Protein AF-A0A3P3W809-F1 (afdb_monomer_lite)

Organism: NCBI:txid2488993

Sequence (109 aa):
MKKTNLGGMPPPSTRIEFEHNIFLSIEEVRYKIENEIRDPGLFHSIVPSLKKVKALPNNRIDLSTIDERIRLHSNMQNWMEMDFFKEAREKALKKSNENIDSDAGTSNK

pLDDT: mean 80.98, std 15.79, range [36.53, 94.56]

Secondary structure (DSSP, 8-state):
--------SPPPSSHHHHHHHHHHHHHHHHHHHHTT---HHHHHHTHHHHTT--B-TTS-B-GGG--HHHHHHHHHHHHHTSHHHHHHHHHHHHHHHHHHHHHTTS---

Foldseek 3Di:
DPPPPPDPLDADPDLVSQQVLLVVLVVVVVVCVVVVPDDPPSCVQPVVLNVQWDADPVRGTDPVSHDPRS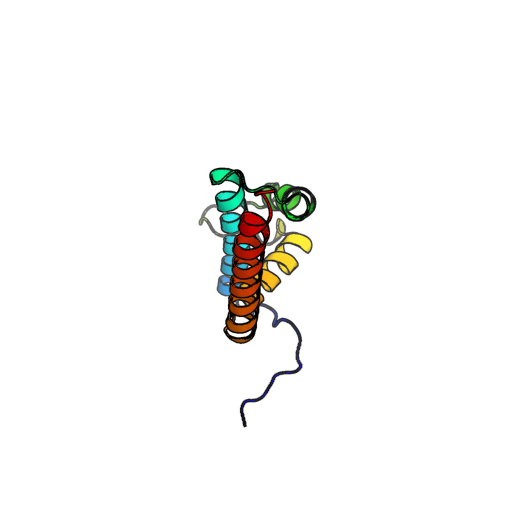SVVSSVVVVCPPPVNVVVVVVVVVVVVVVVVVVVPPPDD

Radius of gyration: 18.28 Å; chains: 1; bounding box: 41×40×61 Å

Structure (mmCIF, N/CA/C/O backbone):
data_AF-A0A3P3W809-F1
#
_entry.id   AF-A0A3P3W809-F1
#
loop_
_atom_site.group_PDB
_atom_site.id
_atom_site.type_symbol
_atom_site.label_atom_id
_atom_site.label_alt_id
_atom_site.label_comp_id
_atom_site.label_asym_id
_atom_site.label_entity_id
_atom_site.label_seq_id
_atom_site.pdbx_PDB_ins_code
_atom_site.Cartn_x
_atom_site.Cartn_y
_atom_site.Cartn_z
_atom_site.occupancy
_atom_site.B_iso_or_equiv
_atom_site.auth_seq_id
_atom_site.auth_comp_id
_atom_site.auth_asym_id
_atom_site.auth_atom_id
_atom_site.pdbx_PDB_model_num
ATOM 1 N N . MET A 1 1 ? 30.003 -7.173 -13.709 1.00 36.53 1 MET A N 1
ATOM 2 C CA . MET A 1 1 ? 28.689 -7.515 -14.299 1.00 36.53 1 MET A CA 1
ATOM 3 C C . MET A 1 1 ? 27.594 -6.996 -13.377 1.00 36.53 1 MET A C 1
ATOM 5 O O . MET A 1 1 ? 27.489 -7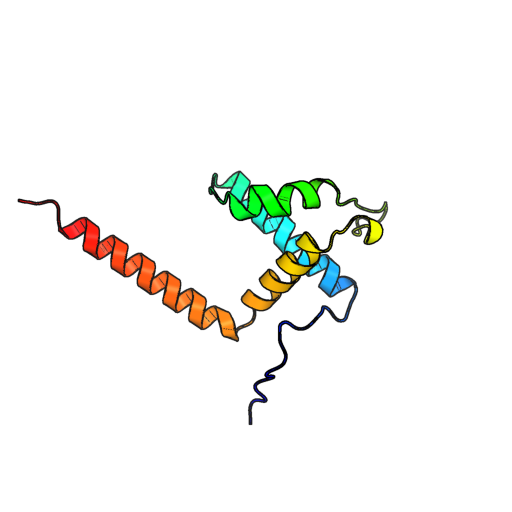.493 -12.262 1.00 36.53 1 MET A O 1
ATOM 9 N N . LYS A 1 2 ? 26.827 -5.974 -13.787 1.00 42.91 2 LYS A N 1
ATOM 10 C CA . LYS A 1 2 ? 25.594 -5.597 -13.075 1.00 42.91 2 LYS A CA 1
ATOM 11 C C . LYS A 1 2 ? 24.646 -6.789 -13.203 1.00 42.91 2 LYS A C 1
ATOM 13 O O . LYS A 1 2 ? 24.255 -7.120 -14.317 1.00 42.91 2 LYS A O 1
ATOM 18 N N . LYS A 1 3 ? 24.356 -7.486 -12.101 1.00 44.56 3 LYS A N 1
ATOM 19 C CA . LYS A 1 3 ? 23.352 -8.555 -12.092 1.00 44.56 3 LYS A CA 1
ATOM 20 C C . LYS A 1 3 ? 22.010 -7.905 -12.420 1.00 44.56 3 LYS A C 1
ATOM 22 O O . LYS A 1 3 ? 21.419 -7.256 -11.564 1.00 44.56 3 LYS A O 1
ATOM 27 N N . THR A 1 4 ? 21.550 -8.036 -13.657 1.00 47.94 4 THR A N 1
ATOM 28 C CA . THR A 1 4 ? 20.155 -7.771 -13.994 1.00 47.94 4 THR A CA 1
ATOM 29 C C . THR A 1 4 ? 19.357 -8.903 -13.370 1.00 47.94 4 THR A C 1
ATOM 31 O O . THR A 1 4 ? 19.274 -9.995 -13.931 1.00 47.94 4 THR A O 1
ATOM 34 N N . ASN A 1 5 ? 18.870 -8.686 -12.149 1.00 46.34 5 ASN A N 1
ATOM 35 C CA . ASN A 1 5 ? 17.906 -9.585 -11.536 1.00 46.34 5 ASN A CA 1
ATOM 36 C C . ASN A 1 5 ? 16.691 -9.641 -12.469 1.00 46.34 5 ASN A C 1
ATOM 38 O O . ASN A 1 5 ? 15.914 -8.700 -12.542 1.00 46.34 5 ASN A O 1
ATOM 42 N N . LEU A 1 6 ? 16.554 -10.759 -13.182 1.00 50.91 6 LEU A N 1
ATOM 43 C CA . LEU A 1 6 ? 15.346 -11.166 -13.907 1.00 50.91 6 LEU A CA 1
ATOM 44 C C . LEU A 1 6 ? 14.193 -11.526 -12.947 1.00 50.91 6 LEU A C 1
ATOM 46 O O . LEU A 1 6 ? 13.132 -11.955 -13.389 1.00 50.91 6 LEU A O 1
ATOM 50 N N . GLY A 1 7 ? 14.403 -11.401 -11.633 1.00 56.72 7 GLY A N 1
ATOM 51 C CA . GLY A 1 7 ? 13.358 -11.548 -10.631 1.00 56.72 7 GLY A CA 1
ATOM 52 C C . GLY A 1 7 ? 12.409 -10.362 -10.716 1.00 56.72 7 GLY A C 1
ATOM 53 O O . GLY A 1 7 ? 12.864 -9.221 -10.758 1.00 56.72 7 GLY A O 1
ATOM 54 N N . GLY A 1 8 ? 11.107 -10.643 -10.775 1.00 66.19 8 GLY A N 1
ATOM 55 C CA . GLY A 1 8 ? 10.062 -9.623 -10.756 1.00 66.19 8 GLY A CA 1
ATOM 56 C C . GLY A 1 8 ? 10.138 -8.704 -9.532 1.00 66.19 8 GLY A C 1
ATOM 57 O O . GLY A 1 8 ? 11.045 -8.806 -8.708 1.00 66.19 8 GLY A O 1
ATOM 58 N N . MET A 1 9 ? 9.163 -7.801 -9.422 1.00 81.06 9 MET A N 1
ATOM 59 C CA . MET A 1 9 ? 9.052 -6.836 -8.326 1.00 81.06 9 MET A CA 1
ATOM 60 C C . MET A 1 9 ? 9.410 -7.465 -6.964 1.00 81.06 9 MET A C 1
ATOM 62 O O . MET A 1 9 ? 8.715 -8.391 -6.528 1.00 81.06 9 MET A O 1
ATOM 66 N N . PRO A 1 10 ? 10.496 -7.013 -6.306 1.00 81.88 10 PRO A N 1
ATOM 67 C CA . PRO A 1 10 ? 10.932 -7.616 -5.059 1.00 81.88 10 PRO A CA 1
ATOM 68 C C . PRO A 1 10 ? 9.878 -7.364 -3.973 1.00 81.88 10 PRO A C 1
ATOM 70 O O . PRO A 1 10 ? 9.335 -6.259 -3.888 1.00 81.88 10 PRO A O 1
ATOM 73 N N . PRO A 1 11 ? 9.559 -8.369 -3.141 1.00 84.19 11 PRO A N 1
ATOM 74 C CA . PRO A 1 11 ? 8.694 -8.148 -1.998 1.00 84.19 11 PRO A CA 1
ATOM 75 C C . PRO A 1 11 ? 9.424 -7.291 -0.950 1.00 84.19 11 PRO A C 1
ATOM 77 O O . PRO A 1 11 ? 10.648 -7.399 -0.819 1.00 84.19 11 PRO A O 1
ATOM 80 N N . PRO A 1 12 ? 8.692 -6.488 -0.161 1.00 89.00 12 PRO A N 1
ATOM 81 C CA . PRO A 1 12 ? 9.288 -5.748 0.940 1.00 89.00 12 PRO A CA 1
ATOM 82 C C . PRO A 1 12 ? 9.872 -6.721 1.969 1.00 89.00 12 PRO A C 1
ATOM 84 O O . PRO A 1 12 ? 9.225 -7.690 2.372 1.00 89.00 12 PRO A O 1
ATOM 87 N N . SER A 1 13 ? 11.104 -6.457 2.396 1.00 89.81 13 SER A N 1
ATOM 88 C CA . SER A 1 13 ? 11.875 -7.322 3.297 1.00 89.81 13 SER A CA 1
ATOM 89 C C . SER A 1 13 ? 11.654 -6.985 4.768 1.00 89.81 13 SER A C 1
ATOM 91 O O . SER A 1 13 ? 11.927 -7.800 5.649 1.00 89.81 13 SER A O 1
ATOM 93 N N . THR A 1 14 ? 11.159 -5.781 5.058 1.00 94.12 14 THR A N 1
ATOM 94 C CA . THR A 1 14 ? 10.893 -5.331 6.426 1.00 94.12 14 THR A CA 1
ATOM 95 C C . THR A 1 14 ? 9.497 -4.741 6.559 1.00 94.12 14 THR A C 1
ATOM 97 O O . THR A 1 14 ? 8.917 -4.221 5.608 1.00 94.12 14 THR A O 1
ATOM 100 N N . ARG A 1 15 ? 8.966 -4.754 7.786 1.00 92.31 15 ARG A N 1
ATOM 101 C CA . ARG A 1 15 ? 7.709 -4.062 8.102 1.00 92.31 15 ARG A CA 1
ATOM 102 C C . ARG A 1 15 ? 7.783 -2.562 7.798 1.00 92.31 15 ARG A C 1
ATOM 104 O O . ARG A 1 15 ? 6.787 -1.988 7.387 1.00 92.31 15 ARG A O 1
ATOM 111 N N . ILE A 1 16 ? 8.940 -1.938 8.019 1.00 93.06 16 ILE A N 1
ATOM 112 C CA . ILE A 1 16 ? 9.138 -0.503 7.769 1.00 93.06 16 ILE A CA 1
ATOM 113 C C . ILE A 1 16 ? 9.010 -0.210 6.273 1.00 93.06 16 ILE A C 1
ATOM 115 O O . ILE A 1 16 ? 8.290 0.704 5.896 1.00 93.06 16 ILE A O 1
ATOM 119 N N . GLU A 1 17 ? 9.655 -1.019 5.435 1.00 91.75 17 GLU A N 1
ATOM 120 C CA . GLU A 1 17 ? 9.555 -0.919 3.977 1.00 91.75 17 GLU A CA 1
ATOM 121 C C . GLU A 1 17 ? 8.119 -1.154 3.495 1.00 91.75 17 GLU A C 1
ATOM 123 O O . GLU A 1 17 ? 7.605 -0.398 2.678 1.00 91.75 17 GLU A O 1
ATOM 128 N N . PHE A 1 18 ? 7.430 -2.147 4.062 1.00 93.44 18 PHE A N 1
ATOM 129 C CA . PHE A 1 18 ? 6.022 -2.384 3.759 1.00 93.44 18 PHE A CA 1
ATOM 130 C C . PHE A 1 18 ? 5.154 -1.165 4.094 1.00 93.44 18 PHE A C 1
ATOM 132 O O . PHE A 1 18 ? 4.405 -0.696 3.245 1.00 93.44 18 PHE A O 1
ATOM 139 N N . GLU A 1 19 ? 5.254 -0.639 5.318 1.00 93.75 19 GLU A N 1
ATOM 140 C CA . GLU A 1 19 ? 4.480 0.531 5.747 1.00 93.75 19 GLU A CA 1
ATOM 141 C C . GLU A 1 19 ? 4.793 1.749 4.870 1.00 93.75 19 GLU A C 1
ATOM 143 O O . GLU A 1 19 ? 3.868 2.433 4.439 1.00 93.75 19 GLU A O 1
ATOM 148 N N . HIS A 1 20 ? 6.071 1.974 4.546 1.00 93.06 20 HIS A N 1
ATOM 149 C CA . HIS A 1 20 ? 6.503 3.025 3.627 1.00 93.06 20 HIS A CA 1
ATOM 150 C C . HIS A 1 20 ? 5.817 2.913 2.260 1.00 93.06 20 HIS A C 1
ATOM 152 O O . HIS A 1 20 ? 5.245 3.897 1.793 1.00 93.06 20 HIS A O 1
ATOM 158 N N . ASN A 1 21 ? 5.790 1.719 1.662 1.00 93.62 21 ASN A N 1
ATOM 159 C CA 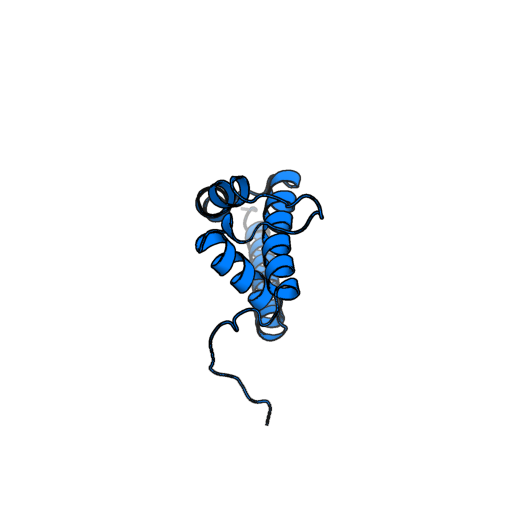. ASN A 1 21 ? 5.127 1.501 0.378 1.00 93.62 21 ASN A CA 1
ATOM 160 C C . ASN A 1 21 ? 3.635 1.866 0.450 1.00 93.62 21 ASN A C 1
ATOM 162 O O . ASN A 1 21 ? 3.121 2.521 -0.455 1.00 93.62 21 ASN A O 1
ATOM 166 N N . ILE A 1 22 ? 2.933 1.481 1.525 1.00 93.81 22 ILE A N 1
ATOM 167 C CA . ILE A 1 22 ? 1.513 1.836 1.705 1.00 93.81 22 ILE A CA 1
ATOM 168 C C . ILE A 1 22 ? 1.336 3.358 1.796 1.00 93.81 22 ILE A C 1
ATOM 170 O O . ILE A 1 22 ? 0.403 3.908 1.205 1.00 93.81 22 ILE A O 1
ATOM 174 N N . PHE A 1 23 ? 2.238 4.053 2.496 1.00 93.25 23 PHE A N 1
ATOM 175 C CA . PHE A 1 23 ? 2.209 5.513 2.573 1.00 93.25 23 PHE A CA 1
ATOM 176 C C . PHE A 1 23 ? 2.395 6.181 1.208 1.00 93.25 23 PHE A C 1
ATOM 178 O O . PHE A 1 23 ? 1.714 7.169 0.953 1.00 93.25 23 PHE A O 1
ATOM 185 N N . LEU A 1 24 ? 3.206 5.626 0.298 1.00 92.25 24 LEU A N 1
ATOM 186 C CA . LEU A 1 24 ? 3.315 6.150 -1.073 1.00 92.25 24 LEU A CA 1
ATOM 187 C C . LEU A 1 24 ? 1.956 6.171 -1.786 1.00 92.25 24 LEU A C 1
ATOM 189 O O . LEU A 1 24 ? 1.614 7.155 -2.438 1.00 92.25 24 LEU A O 1
ATOM 193 N N . SER A 1 25 ? 1.142 5.129 -1.613 1.00 92.25 25 SER A N 1
ATOM 194 C CA . SER A 1 25 ? -0.190 5.066 -2.227 1.00 92.25 25 SER A CA 1
ATOM 195 C C . SER A 1 25 ? -1.197 6.010 -1.578 1.00 92.25 25 SER A C 1
ATOM 197 O O . SER A 1 25 ? -2.066 6.548 -2.262 1.00 92.25 25 SER A O 1
ATOM 199 N N . ILE A 1 26 ? -1.086 6.232 -0.266 1.00 92.94 26 ILE A N 1
ATOM 200 C CA . ILE A 1 26 ? -1.896 7.233 0.438 1.00 92.94 26 ILE A CA 1
ATOM 201 C C . ILE A 1 26 ? -1.565 8.634 -0.087 1.00 92.94 26 ILE A C 1
ATOM 203 O O . ILE A 1 26 ? -2.477 9.398 -0.404 1.00 92.94 26 ILE A O 1
ATOM 207 N N . GLU A 1 27 ? -0.277 8.949 -0.218 1.00 92.19 27 GLU A N 1
ATOM 208 C CA . GLU A 1 27 ? 0.186 10.248 -0.704 1.00 92.19 27 GLU A CA 1
ATOM 209 C C . GLU A 1 27 ? -0.134 10.460 -2.189 1.00 92.19 27 GLU A C 1
ATOM 211 O O . GLU A 1 27 ? -0.556 11.550 -2.561 1.00 92.19 27 GLU A O 1
ATOM 216 N N . GLU A 1 28 ? -0.059 9.425 -3.034 1.00 92.38 28 GLU A N 1
ATOM 217 C CA . GLU A 1 28 ? -0.513 9.516 -4.430 1.00 92.38 28 GLU A CA 1
ATOM 218 C C . GLU A 1 28 ? -1.996 9.902 -4.513 1.00 92.38 28 GLU A C 1
ATOM 220 O O . GLU A 1 28 ? -2.373 10.798 -5.273 1.00 92.38 28 GLU A O 1
ATOM 225 N N . VAL A 1 29 ? -2.848 9.223 -3.741 1.00 92.12 29 VAL A N 1
ATOM 226 C CA . VAL A 1 29 ? -4.288 9.501 -3.732 1.00 92.12 29 VAL A CA 1
ATOM 227 C C . VAL A 1 29 ? -4.558 10.907 -3.210 1.00 92.12 29 VAL A C 1
ATOM 229 O O . VAL A 1 29 ? -5.357 11.622 -3.812 1.00 92.12 29 VAL A O 1
ATOM 232 N N . ARG A 1 30 ? -3.881 11.328 -2.134 1.00 92.75 30 ARG A N 1
ATOM 233 C CA . ARG A 1 30 ? -3.976 12.700 -1.612 1.00 92.75 30 ARG A CA 1
ATOM 234 C C . ARG A 1 30 ? -3.592 13.730 -2.662 1.00 92.75 30 ARG A C 1
ATOM 236 O O . ARG A 1 30 ? -4.403 14.595 -2.971 1.00 92.75 30 ARG A O 1
ATOM 243 N N . TYR A 1 31 ? -2.422 13.571 -3.273 1.00 92.75 31 TYR A N 1
ATOM 244 C CA . TYR A 1 31 ? -1.927 14.464 -4.314 1.00 92.75 31 TYR A CA 1
ATOM 245 C C . TYR A 1 31 ? -2.908 14.572 -5.488 1.00 92.75 31 TYR A C 1
ATOM 247 O O . TYR A 1 31 ? -3.220 15.674 -5.937 1.00 92.75 31 TYR A O 1
ATOM 255 N N . LYS A 1 32 ? -3.448 13.444 -5.968 1.00 92.38 32 LYS A N 1
ATOM 256 C CA . LYS A 1 32 ? -4.415 13.436 -7.078 1.00 92.38 32 LYS A CA 1
ATOM 257 C C . LYS A 1 32 ? -5.746 14.093 -6.710 1.00 92.38 32 LYS A C 1
ATOM 259 O O . LYS A 1 32 ? -6.338 14.740 -7.566 1.00 92.38 32 LYS A O 1
ATOM 264 N N . ILE A 1 33 ? -6.205 13.958 -5.464 1.00 91.69 33 ILE A N 1
ATOM 265 C CA . ILE A 1 33 ? -7.408 14.648 -4.973 1.00 91.69 33 ILE A CA 1
ATOM 266 C C . ILE A 1 33 ? -7.164 16.158 -4.882 1.00 91.69 33 ILE A C 1
ATOM 268 O O . ILE A 1 33 ? -7.981 16.925 -5.379 1.00 91.69 33 ILE A O 1
ATOM 272 N N . GLU A 1 34 ? -6.051 16.582 -4.280 1.00 93.81 34 GLU A N 1
ATOM 273 C CA . GLU A 1 34 ? -5.717 18.001 -4.072 1.00 93.81 34 GLU A CA 1
ATOM 274 C C . GLU A 1 34 ? -5.498 18.767 -5.382 1.00 93.81 34 GLU A C 1
ATOM 276 O O . GLU A 1 34 ? -5.791 19.956 -5.451 1.00 93.81 34 GLU A O 1
ATOM 281 N N . ASN A 1 35 ? -5.016 18.087 -6.426 1.00 93.81 35 ASN A N 1
ATOM 282 C CA . ASN A 1 35 ? -4.753 18.676 -7.743 1.00 93.81 35 ASN A CA 1
ATOM 283 C C . ASN A 1 35 ? -5.858 18.379 -8.774 1.00 93.81 35 ASN A C 1
ATOM 285 O O . ASN A 1 35 ? -5.643 18.580 -9.967 1.00 93.81 35 ASN A O 1
ATOM 289 N N . GLU A 1 36 ? -7.010 17.849 -8.345 1.00 91.00 36 GLU A N 1
ATOM 290 C CA . GLU A 1 36 ? -8.151 17.510 -9.216 1.00 91.00 36 GLU A CA 1
ATOM 291 C C . GLU A 1 36 ? -7.788 16.589 -10.406 1.00 91.00 36 GLU A C 1
ATOM 293 O O . GLU A 1 36 ? -8.416 16.602 -11.469 1.00 91.00 36 GLU A O 1
ATOM 298 N N . ILE A 1 37 ? -6.775 15.734 -10.231 1.00 91.62 37 ILE A N 1
ATOM 299 C CA . ILE A 1 37 ? -6.290 14.823 -11.270 1.00 91.62 37 ILE A CA 1
ATOM 300 C C . ILE A 1 37 ? -7.228 13.623 -11.360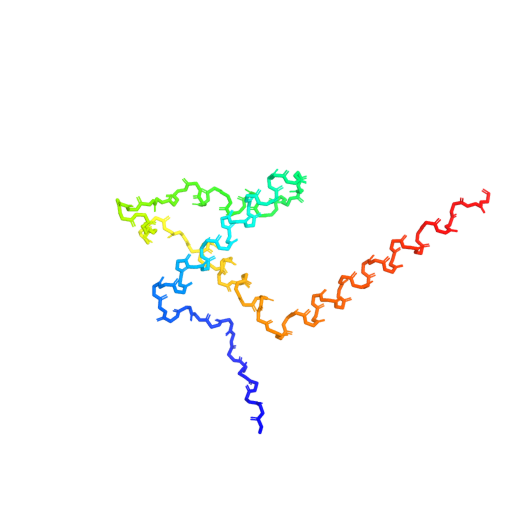 1.00 91.62 37 ILE A C 1
ATOM 302 O O . ILE A 1 37 ? -7.365 12.825 -10.428 1.00 91.62 37 ILE A O 1
ATOM 306 N N . ARG A 1 38 ? -7.842 13.439 -12.529 1.00 88.56 38 ARG A N 1
ATOM 307 C CA . ARG A 1 38 ? -8.767 12.331 -12.767 1.00 88.56 38 ARG A CA 1
ATOM 308 C C . ARG A 1 38 ? -8.017 11.034 -13.083 1.00 88.56 38 ARG A C 1
ATOM 310 O O . ARG A 1 38 ? -7.498 10.867 -14.180 1.00 88.56 38 ARG A O 1
ATOM 317 N N . ASP A 1 39 ? -8.063 10.077 -12.158 1.00 88.69 39 ASP A N 1
ATOM 318 C CA . ASP A 1 39 ? -7.572 8.704 -12.358 1.00 88.69 39 ASP A CA 1
ATOM 319 C C . ASP A 1 39 ? -8.641 7.668 -11.960 1.00 88.69 39 ASP A C 1
ATOM 321 O O . ASP A 1 39 ? -8.636 7.136 -10.844 1.00 88.69 39 ASP A O 1
ATOM 325 N N . PRO A 1 40 ? -9.608 7.381 -12.850 1.00 87.50 40 PRO A N 1
ATOM 326 C CA . PRO A 1 40 ? -10.726 6.497 -12.532 1.00 87.50 40 PRO A CA 1
ATOM 327 C C . PRO A 1 40 ? -10.284 5.090 -12.109 1.00 87.50 40 PRO A C 1
ATOM 329 O O . PRO A 1 40 ? -10.956 4.470 -11.287 1.00 87.50 40 PRO A O 1
ATOM 332 N N . GLY A 1 41 ? -9.159 4.594 -12.639 1.00 86.94 41 GLY A N 1
ATOM 333 C CA . GLY A 1 41 ? -8.632 3.270 -12.312 1.00 86.94 41 GLY A CA 1
ATOM 334 C C . GLY A 1 41 ? -8.164 3.192 -10.862 1.00 86.94 41 GLY A C 1
ATOM 335 O O . GLY A 1 41 ? -8.580 2.289 -10.127 1.00 86.94 41 GLY A O 1
ATOM 336 N N . LEU A 1 42 ? -7.376 4.180 -10.430 1.00 88.88 42 LEU A N 1
ATOM 337 C CA . LEU A 1 42 ? -6.921 4.305 -9.046 1.00 88.88 42 LEU A CA 1
ATOM 338 C C . LEU A 1 42 ? -8.099 4.520 -8.085 1.00 88.88 42 LEU A C 1
ATOM 340 O O . LEU A 1 42 ? -8.221 3.818 -7.076 1.00 88.88 42 LEU A O 1
ATOM 344 N N . PHE A 1 43 ? -8.998 5.454 -8.411 1.00 91.38 43 PHE A N 1
ATOM 345 C CA . PHE A 1 43 ? -10.133 5.798 -7.551 1.00 91.38 43 PHE A CA 1
ATOM 346 C C . PHE A 1 43 ? -11.136 4.653 -7.398 1.00 91.38 43 PHE A C 1
ATOM 348 O O . PHE A 1 43 ? -11.694 4.475 -6.317 1.00 91.38 43 PHE A O 1
ATOM 355 N N . HIS A 1 44 ? -11.363 3.854 -8.440 1.00 90.69 44 HIS A N 1
ATOM 356 C CA . HIS A 1 44 ? -12.274 2.716 -8.352 1.00 90.69 44 HIS A CA 1
ATOM 357 C C . HIS A 1 44 ? -11.643 1.512 -7.640 1.00 90.69 44 HIS A C 1
ATOM 359 O O . HIS A 1 44 ? -12.324 0.816 -6.889 1.00 90.69 44 HIS A O 1
ATOM 365 N N . SER A 1 45 ? -10.345 1.270 -7.847 1.00 87.62 45 SER A N 1
ATOM 366 C CA . SER A 1 45 ? -9.705 0.020 -7.416 1.00 87.62 45 SER A CA 1
ATOM 367 C C . SER A 1 45 ? -9.013 0.117 -6.058 1.00 87.62 45 SER A C 1
ATOM 369 O O . SER A 1 45 ? -9.070 -0.835 -5.282 1.00 87.62 45 SER A O 1
ATOM 371 N N . ILE A 1 46 ? -8.360 1.247 -5.763 1.00 92.31 46 ILE A N 1
ATOM 372 C CA . ILE A 1 46 ? -7.455 1.391 -4.609 1.00 92.31 46 ILE A CA 1
ATOM 373 C C . ILE A 1 46 ? -8.098 2.187 -3.475 1.00 92.31 46 ILE A C 1
ATOM 375 O O . ILE A 1 46 ? -8.005 1.798 -2.310 1.00 92.31 46 ILE A O 1
ATOM 379 N N . VAL A 1 47 ? -8.817 3.267 -3.785 1.00 91.81 47 VAL A N 1
ATOM 380 C CA . VAL A 1 47 ? -9.422 4.131 -2.755 1.00 91.81 47 VAL A CA 1
ATOM 381 C C . VAL A 1 47 ? -10.423 3.409 -1.839 1.00 91.81 47 VAL A C 1
ATOM 383 O O . VAL A 1 47 ? -10.376 3.646 -0.629 1.00 91.81 47 VAL A O 1
ATOM 386 N N . PRO A 1 48 ? -11.299 2.502 -2.319 1.00 92.88 48 PRO A N 1
ATOM 387 C CA . PRO A 1 48 ? -12.189 1.750 -1.434 1.00 92.88 48 PRO A CA 1
ATOM 388 C C . PRO A 1 48 ? -11.438 0.869 -0.436 1.00 92.88 48 PRO A C 1
ATOM 390 O O . PRO A 1 48 ? -11.905 0.674 0.686 1.00 92.88 48 PRO A O 1
ATOM 393 N N . SER A 1 49 ? -10.282 0.343 -0.839 1.00 91.44 49 SER A N 1
ATOM 394 C CA . SER A 1 49 ? -9.417 -0.442 0.030 1.00 91.44 49 SER A CA 1
ATOM 395 C C . SER A 1 49 ? -8.685 0.454 1.023 1.00 91.44 49 SER A C 1
ATOM 397 O O . SER A 1 49 ? -8.664 0.136 2.209 1.00 91.44 49 SER A O 1
ATOM 399 N N . LEU A 1 50 ? -8.162 1.610 0.587 1.00 91.44 50 LEU A N 1
ATOM 400 C CA . LEU A 1 50 ? -7.455 2.555 1.464 1.00 91.44 50 LEU A CA 1
ATOM 401 C C . LEU A 1 50 ? -8.343 3.066 2.601 1.00 91.44 50 LEU A C 1
ATOM 403 O O . LEU A 1 50 ? -7.884 3.201 3.730 1.00 91.44 50 LEU A O 1
ATOM 407 N N . LYS A 1 51 ? -9.640 3.260 2.343 1.00 91.25 51 LYS A N 1
ATOM 408 C CA . LYS A 1 51 ? -10.623 3.644 3.372 1.00 91.25 51 LYS A CA 1
ATOM 409 C C . LYS A 1 51 ? -10.774 2.623 4.506 1.00 91.25 51 LYS A C 1
ATOM 411 O O . LYS A 1 51 ? -11.303 2.972 5.557 1.00 91.25 51 LYS A O 1
ATOM 416 N N . LYS A 1 52 ? -10.367 1.367 4.297 1.00 93.19 52 LYS A N 1
ATOM 417 C CA . LYS A 1 52 ? -10.439 0.306 5.315 1.00 93.19 52 LYS A CA 1
ATOM 418 C C . LYS A 1 52 ? -9.191 0.244 6.187 1.00 93.19 52 LYS A C 1
ATOM 420 O O . LYS A 1 52 ? -9.249 -0.379 7.245 1.00 93.19 52 LYS A O 1
ATOM 425 N N . VAL A 1 53 ? -8.100 0.873 5.751 1.00 91.94 53 VAL A N 1
ATOM 426 C CA . VAL A 1 53 ? -6.819 0.865 6.452 1.00 91.94 53 VAL A CA 1
ATOM 427 C C . VAL A 1 53 ? -6.958 1.615 7.767 1.00 91.94 53 VAL A C 1
ATOM 429 O O . VAL A 1 53 ? -7.430 2.752 7.801 1.00 91.94 53 VAL A O 1
ATOM 432 N N . LYS A 1 54 ? -6.546 0.974 8.859 1.00 93.56 54 LYS A N 1
ATOM 433 C CA . LYS A 1 54 ? -6.568 1.568 10.196 1.00 93.56 54 LYS A CA 1
ATOM 434 C C . LYS A 1 54 ? -5.159 1.817 10.704 1.00 93.56 54 LYS A C 1
ATOM 436 O O . LYS A 1 54 ? -4.221 1.091 10.376 1.00 93.56 54 LYS A O 1
ATOM 441 N N . ALA A 1 55 ? -5.038 2.834 11.548 1.00 92.81 55 ALA A N 1
ATOM 442 C CA . ALA A 1 55 ? -3.852 3.061 12.353 1.00 92.81 55 ALA A CA 1
ATOM 443 C C . ALA A 1 55 ? -4.042 2.446 13.746 1.00 92.81 55 ALA A C 1
ATOM 445 O O . ALA A 1 55 ? -5.116 2.527 14.344 1.00 92.81 55 ALA A O 1
ATOM 446 N N . LEU A 1 56 ? -2.981 1.836 14.258 1.00 92.94 56 LEU A N 1
ATOM 447 C CA . LEU A 1 56 ? -2.844 1.419 15.646 1.00 92.94 56 LEU A CA 1
ATOM 448 C C . LEU A 1 56 ? -2.591 2.650 16.541 1.00 92.94 56 LEU A C 1
ATOM 450 O O . LEU A 1 56 ? -2.164 3.691 16.038 1.00 92.94 56 LEU A O 1
ATOM 454 N N . PRO A 1 57 ? -2.762 2.548 17.875 1.00 93.31 57 PRO A N 1
ATOM 455 C CA . PRO A 1 57 ? -2.549 3.674 18.797 1.00 93.31 57 PRO A CA 1
ATOM 456 C C . PRO A 1 57 ? -1.141 4.289 18.764 1.00 93.31 57 PRO A C 1
ATOM 458 O O . PRO A 1 57 ? -0.942 5.413 19.206 1.00 93.31 57 PRO A O 1
ATOM 461 N N . ASN A 1 58 ? -0.153 3.559 18.242 1.00 92.62 58 ASN A N 1
ATOM 462 C CA . ASN A 1 58 ? 1.217 4.032 18.036 1.00 92.62 58 ASN A CA 1
ATOM 463 C C . ASN A 1 58 ? 1.448 4.629 16.633 1.00 92.62 58 ASN A C 1
ATOM 465 O O . ASN A 1 58 ? 2.590 4.699 16.185 1.00 92.62 58 ASN A O 1
ATOM 469 N N . ASN A 1 59 ? 0.376 5.001 15.927 1.00 87.44 59 ASN A N 1
ATOM 470 C CA . ASN A 1 59 ? 0.364 5.536 14.562 1.00 87.44 59 ASN A CA 1
ATOM 471 C C . ASN A 1 59 ? 0.929 4.604 13.479 1.00 87.44 59 ASN A C 1
ATOM 473 O O . ASN A 1 59 ? 1.097 5.023 12.335 1.00 87.44 59 ASN A O 1
ATOM 477 N N . ARG A 1 60 ? 1.198 3.333 13.796 1.00 92.06 60 ARG A N 1
ATOM 478 C CA . ARG A 1 60 ? 1.575 2.346 12.779 1.00 92.06 60 ARG A CA 1
ATOM 479 C C . ARG A 1 60 ? 0.345 1.809 12.072 1.00 92.06 60 ARG A C 1
ATOM 481 O O . ARG A 1 60 ? -0.739 1.766 12.643 1.00 92.06 60 ARG A O 1
ATOM 488 N N . ILE A 1 61 ? 0.529 1.337 10.849 1.00 93.31 61 ILE A N 1
ATOM 489 C CA . ILE A 1 61 ? -0.545 0.712 10.080 1.00 93.31 61 ILE A CA 1
ATOM 490 C C . ILE A 1 61 ? -0.913 -0.636 10.714 1.00 93.31 61 ILE A C 1
ATOM 492 O O . ILE A 1 61 ? -0.041 -1.443 11.061 1.00 93.31 61 ILE A O 1
ATOM 496 N N . ASP A 1 62 ? -2.213 -0.885 10.856 1.00 94.56 62 ASP A N 1
ATOM 497 C CA . ASP A 1 62 ? -2.744 -2.198 11.197 1.00 94.56 62 ASP A CA 1
ATOM 498 C C . ASP A 1 62 ? -2.718 -3.097 9.956 1.00 94.56 62 ASP A C 1
ATOM 500 O O . ASP A 1 62 ? -3.559 -2.994 9.058 1.00 94.56 62 ASP A O 1
ATOM 504 N N . LEU A 1 63 ? -1.741 -4.002 9.916 1.00 90.81 63 LEU A N 1
ATOM 505 C CA . LEU A 1 63 ? -1.520 -4.912 8.793 1.00 90.81 63 LEU A CA 1
ATOM 506 C C . LEU A 1 63 ? -2.724 -5.824 8.512 1.00 90.81 63 LEU A C 1
ATOM 508 O O . LEU A 1 63 ? -2.896 -6.244 7.373 1.00 90.81 63 LEU A O 1
ATOM 512 N N . SER A 1 64 ? -3.576 -6.099 9.508 1.00 92.56 64 SER A N 1
ATOM 513 C CA . SER A 1 64 ? -4.777 -6.928 9.322 1.00 92.56 64 SER A CA 1
ATOM 514 C C . SER A 1 64 ? -5.853 -6.252 8.467 1.00 92.56 64 SER A C 1
ATOM 516 O O . SER A 1 64 ? -6.750 -6.913 7.948 1.00 92.56 64 SER A O 1
ATOM 518 N N . THR A 1 65 ? -5.753 -4.932 8.304 1.00 93.31 65 THR A N 1
ATOM 519 C CA . THR A 1 65 ? -6.700 -4.124 7.528 1.00 93.31 65 THR A CA 1
ATOM 520 C C . THR A 1 65 ? -6.256 -3.877 6.088 1.00 93.31 65 THR A C 1
ATOM 522 O O . THR A 1 65 ? -7.026 -3.324 5.302 1.00 93.31 65 THR A O 1
ATOM 525 N N . ILE A 1 66 ? -5.036 -4.296 5.731 1.00 92.62 66 ILE A N 1
ATOM 526 C CA . ILE A 1 66 ? -4.495 -4.153 4.379 1.00 92.62 66 ILE A CA 1
ATOM 527 C C . ILE A 1 66 ? -4.999 -5.287 3.494 1.00 92.62 66 ILE A C 1
ATOM 529 O O . ILE A 1 66 ? -4.866 -6.463 3.831 1.00 92.62 66 ILE A O 1
ATOM 533 N N . ASP A 1 67 ? -5.545 -4.928 2.333 1.00 93.50 67 ASP A N 1
ATOM 534 C CA . ASP A 1 67 ? -5.894 -5.895 1.302 1.00 93.50 67 ASP A CA 1
ATOM 535 C C . ASP A 1 67 ? -4.761 -6.091 0.284 1.00 93.50 67 ASP A C 1
ATOM 537 O O . ASP A 1 67 ? -3.809 -5.312 0.181 1.00 93.50 67 ASP A O 1
ATOM 541 N N . GLU A 1 68 ? -4.883 -7.159 -0.501 1.00 91.00 68 GLU A N 1
ATOM 542 C CA . GLU A 1 68 ? -3.887 -7.515 -1.511 1.00 91.00 68 GLU A CA 1
ATOM 543 C C . GLU A 1 68 ? -3.732 -6.437 -2.593 1.00 91.00 68 GLU A C 1
ATOM 545 O O . GLU A 1 68 ? -2.642 -6.237 -3.122 1.00 91.00 68 GLU A O 1
ATOM 550 N N . ARG A 1 69 ? -4.807 -5.704 -2.903 1.00 91.75 69 ARG A N 1
ATOM 551 C CA . ARG A 1 69 ? -4.800 -4.670 -3.944 1.00 91.75 69 ARG A CA 1
ATOM 552 C C . ARG A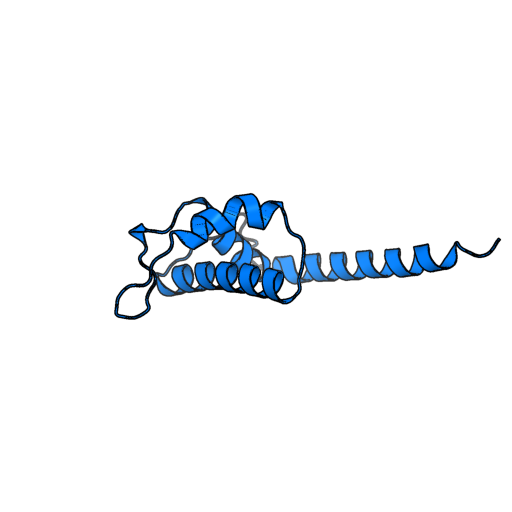 1 69 ? -3.886 -3.514 -3.582 1.00 91.75 69 ARG A C 1
ATOM 554 O O . ARG A 1 69 ? -3.037 -3.157 -4.396 1.00 91.75 69 ARG A O 1
ATOM 561 N N . ILE A 1 70 ? -4.029 -2.956 -2.376 1.00 92.62 70 ILE A N 1
ATOM 562 C CA . ILE A 1 70 ? -3.135 -1.884 -1.928 1.00 92.62 70 ILE A CA 1
ATOM 563 C C . ILE A 1 70 ? -1.715 -2.424 -1.851 1.00 92.62 70 ILE A C 1
ATOM 565 O O . ILE A 1 70 ? -0.815 -1.795 -2.384 1.00 92.62 70 ILE A O 1
ATOM 569 N N . ARG A 1 71 ? -1.512 -3.616 -1.272 1.00 92.00 71 ARG A N 1
ATOM 570 C CA . ARG A 1 71 ? -0.176 -4.216 -1.168 1.00 92.00 71 ARG A CA 1
ATOM 571 C C . ARG A 1 71 ? 0.536 -4.272 -2.523 1.00 92.00 71 ARG A C 1
ATOM 573 O O . ARG A 1 71 ? 1.688 -3.857 -2.622 1.00 92.00 71 ARG A O 1
ATOM 580 N N . LEU A 1 72 ? -0.137 -4.778 -3.556 1.00 91.88 72 LEU A N 1
ATOM 581 C CA . LEU A 1 72 ? 0.431 -4.888 -4.900 1.00 91.88 72 LEU A CA 1
ATOM 582 C C . LEU A 1 72 ? 0.667 -3.518 -5.539 1.00 91.88 72 LEU A C 1
ATOM 584 O O . LEU A 1 72 ? 1.748 -3.293 -6.078 1.00 91.88 72 LEU A O 1
ATOM 588 N N . HIS A 1 73 ? -0.303 -2.602 -5.447 1.00 92.12 73 HIS A N 1
ATOM 589 C CA . HIS A 1 73 ? -0.180 -1.244 -5.988 1.00 92.12 73 HIS A CA 1
ATOM 590 C C . HIS A 1 73 ? 0.977 -0.479 -5.339 1.00 92.12 73 HIS A C 1
ATOM 592 O O . HIS A 1 73 ? 1.840 0.051 -6.030 1.00 92.12 73 HIS A O 1
ATOM 598 N N . SER A 1 74 ? 1.052 -0.503 -4.013 1.00 92.44 74 SER A N 1
ATOM 599 C CA . SER A 1 74 ? 2.099 0.134 -3.218 1.00 92.44 74 SER A CA 1
ATOM 600 C C . SER A 1 74 ? 3.490 -0.421 -3.516 1.00 92.44 74 SER A C 1
ATOM 602 O O . SER A 1 74 ? 4.444 0.340 -3.682 1.00 92.44 74 SER A O 1
ATOM 604 N N . ASN A 1 75 ? 3.621 -1.745 -3.635 1.00 91.75 75 ASN A N 1
ATOM 605 C CA . ASN A 1 75 ? 4.893 -2.359 -4.015 1.00 91.75 75 ASN A CA 1
ATOM 606 C C . ASN A 1 75 ? 5.291 -1.974 -5.446 1.00 91.75 75 ASN A C 1
ATOM 608 O O . ASN A 1 75 ? 6.463 -1.696 -5.699 1.00 91.75 75 ASN A O 1
ATOM 612 N N . MET A 1 76 ? 4.321 -1.907 -6.365 1.00 89.50 76 MET A N 1
ATOM 613 C CA . MET A 1 76 ? 4.554 -1.485 -7.747 1.00 89.50 76 MET A CA 1
ATOM 614 C C . MET A 1 76 ? 5.029 -0.035 -7.800 1.00 89.50 76 MET A C 1
ATOM 616 O O . MET A 1 76 ? 5.966 0.262 -8.532 1.00 89.50 76 MET A O 1
ATOM 620 N N . GLN A 1 77 ? 4.437 0.857 -7.006 1.00 88.19 77 GLN A N 1
ATOM 621 C CA . GLN A 1 77 ? 4.867 2.252 -6.933 1.00 88.19 77 GLN A CA 1
ATOM 622 C C . GLN A 1 77 ? 6.312 2.394 -6.477 1.00 88.19 77 GLN A C 1
ATOM 624 O O . GLN A 1 77 ? 7.102 3.030 -7.170 1.00 88.19 77 GLN A O 1
ATOM 629 N N . ASN A 1 78 ? 6.678 1.751 -5.367 1.00 88.38 78 ASN A N 1
ATOM 630 C CA . ASN A 1 78 ? 8.058 1.774 -4.890 1.00 88.38 78 ASN A CA 1
ATOM 631 C C . ASN A 1 78 ? 9.030 1.200 -5.938 1.00 88.38 78 ASN A C 1
ATOM 633 O O . ASN A 1 78 ? 10.114 1.733 -6.158 1.00 88.38 78 ASN A O 1
ATOM 637 N N . TRP A 1 79 ? 8.618 0.144 -6.644 1.00 85.44 79 TRP A N 1
ATOM 638 C CA . TRP A 1 79 ? 9.413 -0.464 -7.709 1.00 85.44 79 TRP A CA 1
ATOM 639 C C . TRP A 1 79 ? 9.597 0.453 -8.927 1.00 85.44 79 TRP A C 1
ATOM 641 O O . TRP A 1 79 ? 10.694 0.515 -9.479 1.00 85.44 79 TRP A O 1
ATOM 651 N N . MET A 1 80 ? 8.568 1.208 -9.323 1.00 81.44 80 MET A N 1
ATOM 652 C CA . MET A 1 80 ? 8.650 2.194 -10.411 1.00 81.44 80 MET A CA 1
ATOM 653 C C . MET A 1 80 ? 9.525 3.408 -10.065 1.00 81.44 80 MET A C 1
ATOM 655 O O . MET A 1 80 ? 10.052 4.055 -10.968 1.00 81.44 80 MET A O 1
ATOM 659 N N . GLU A 1 81 ? 9.705 3.711 -8.781 1.00 75.88 81 GLU A N 1
ATOM 660 C CA . GLU A 1 81 ? 10.625 4.754 -8.310 1.00 75.88 81 GLU A CA 1
ATOM 661 C C . GLU A 1 81 ? 12.091 4.275 -8.254 1.00 75.88 81 GLU A C 1
ATOM 663 O O . GLU A 1 81 ? 13.007 5.070 -8.019 1.00 75.88 81 GLU A O 1
ATOM 668 N N . MET A 1 82 ? 12.365 2.992 -8.520 1.00 72.94 82 MET A N 1
ATOM 669 C CA . MET A 1 82 ? 13.735 2.505 -8.691 1.00 72.94 82 MET A CA 1
ATOM 670 C C . MET A 1 82 ? 14.326 2.986 -10.027 1.00 72.94 82 MET A C 1
ATOM 672 O O . MET A 1 82 ? 13.642 3.065 -11.049 1.00 72.94 82 MET A O 1
ATOM 676 N N . ASP A 1 83 ? 15.635 3.256 -10.036 1.00 61.16 83 ASP A N 1
ATOM 677 C CA . ASP A 1 83 ? 16.348 3.940 -11.132 1.00 61.16 83 ASP A CA 1
ATOM 678 C C . ASP A 1 83 ? 16.167 3.307 -12.523 1.00 61.16 83 ASP A C 1
ATOM 680 O O . ASP A 1 83 ? 16.244 3.999 -13.535 1.00 61.16 83 ASP A O 1
ATOM 684 N N . PHE A 1 84 ? 15.857 2.010 -12.588 1.00 58.56 84 PHE A N 1
ATOM 685 C CA . PHE A 1 84 ? 15.585 1.301 -13.839 1.00 58.56 84 PHE A CA 1
ATOM 686 C C . PHE A 1 84 ? 14.365 1.851 -14.603 1.00 58.56 84 PHE A C 1
ATOM 688 O O . PHE A 1 84 ? 14.366 1.867 -15.832 1.00 58.56 84 PHE A O 1
ATOM 695 N N . PHE A 1 85 ? 13.336 2.331 -13.898 1.00 58.72 85 PHE A N 1
ATOM 696 C CA . PHE A 1 85 ? 12.110 2.855 -14.513 1.00 58.72 85 PHE A CA 1
ATOM 697 C C . PHE A 1 85 ? 12.071 4.379 -14.588 1.00 58.72 85 PHE A C 1
ATOM 699 O O . PHE A 1 85 ? 11.303 4.918 -15.387 1.00 58.72 85 PHE A O 1
ATOM 706 N N . LYS A 1 86 ? 12.938 5.077 -13.843 1.00 65.19 86 LYS A N 1
ATOM 707 C CA . LYS A 1 86 ? 13.091 6.535 -13.949 1.00 65.19 86 LYS A CA 1
ATOM 708 C C . LYS A 1 86 ? 13.462 6.958 -15.364 1.00 65.19 86 LYS A C 1
ATOM 710 O O . LYS A 1 86 ? 12.779 7.799 -15.939 1.00 65.19 86 LYS A O 1
ATOM 715 N N . GLU A 1 87 ? 14.448 6.303 -15.976 1.00 68.25 87 GLU A N 1
ATOM 716 C CA . GLU A 1 87 ? 14.862 6.618 -17.351 1.00 68.25 87 GLU A CA 1
ATOM 717 C C . GLU A 1 87 ? 13.736 6.386 -18.374 1.00 68.25 87 GLU A C 1
ATOM 719 O O . GLU A 1 87 ? 13.579 7.151 -19.328 1.00 68.25 87 GLU A O 1
ATOM 724 N N . ALA A 1 88 ? 12.933 5.333 -18.191 1.00 68.06 88 ALA A N 1
ATOM 725 C CA . ALA A 1 88 ? 11.797 5.038 -19.062 1.00 68.06 88 ALA A CA 1
ATOM 726 C C . ALA A 1 88 ? 10.664 6.063 -18.885 1.00 68.06 88 ALA A C 1
ATOM 728 O O . ALA A 1 88 ? 10.086 6.521 -19.873 1.00 68.06 88 ALA A O 1
ATOM 729 N N . ARG A 1 89 ? 10.385 6.468 -17.640 1.00 67.38 89 ARG A N 1
ATOM 730 C CA . ARG A 1 89 ? 9.395 7.495 -17.295 1.00 67.38 89 ARG A CA 1
ATOM 731 C C . ARG A 1 8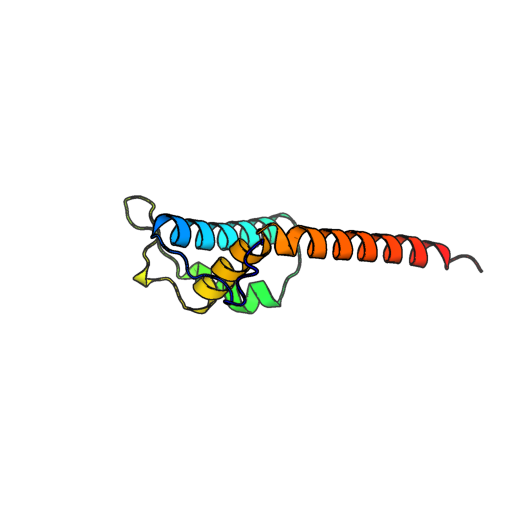9 ? 9.797 8.869 -17.828 1.00 67.38 89 ARG A C 1
ATOM 733 O O . ARG A 1 89 ? 8.972 9.542 -18.434 1.00 67.38 89 ARG A O 1
ATOM 740 N N . GLU A 1 90 ? 11.059 9.261 -17.679 1.00 74.94 90 GLU A N 1
ATOM 741 C CA . GLU A 1 90 ? 11.588 10.517 -18.224 1.00 74.94 90 GLU A CA 1
ATOM 742 C C . GLU A 1 90 ? 11.498 10.565 -19.753 1.00 74.94 90 GLU A C 1
ATOM 744 O O . GLU A 1 90 ? 11.106 11.584 -20.322 1.00 74.94 90 GLU A O 1
ATOM 749 N N . LYS A 1 91 ? 11.804 9.453 -20.434 1.00 75.88 91 LYS A N 1
ATOM 750 C CA . LYS A 1 91 ? 11.627 9.344 -21.891 1.00 75.88 91 LYS A CA 1
ATOM 751 C C . LYS A 1 91 ? 10.157 9.451 -22.300 1.00 75.88 91 LYS A C 1
ATOM 753 O O . LYS A 1 91 ? 9.856 10.121 -23.284 1.00 75.88 91 LYS A O 1
ATOM 758 N N . ALA A 1 92 ? 9.246 8.828 -21.552 1.00 75.19 92 ALA A N 1
ATOM 759 C CA . ALA A 1 92 ? 7.811 8.922 -21.812 1.00 75.19 92 ALA A CA 1
ATOM 760 C C . ALA A 1 92 ? 7.279 10.356 -21.623 1.00 75.19 92 ALA A C 1
ATOM 762 O O . ALA A 1 92 ? 6.527 10.832 -22.470 1.00 75.19 92 ALA A O 1
ATOM 763 N N . LEU A 1 93 ? 7.725 11.055 -20.572 1.00 77.06 93 LEU A N 1
ATOM 764 C CA . LEU A 1 93 ? 7.370 12.453 -20.293 1.00 77.06 93 LEU A CA 1
ATOM 765 C C . LEU A 1 93 ? 7.903 13.422 -21.360 1.00 77.06 93 LEU A C 1
ATOM 767 O O . LEU A 1 93 ? 7.195 14.333 -21.780 1.00 77.06 93 LEU A O 1
ATOM 771 N N . LYS A 1 94 ? 9.135 13.217 -21.848 1.00 78.75 94 LYS A N 1
ATOM 772 C CA . LYS A 1 94 ? 9.671 14.008 -22.970 1.00 78.75 94 LYS A CA 1
ATOM 773 C C . LYS A 1 94 ? 8.832 13.822 -24.234 1.00 78.75 94 LYS A C 1
ATOM 775 O O . LYS A 1 94 ? 8.419 14.804 -24.839 1.00 78.75 94 LYS A O 1
ATOM 780 N N . LYS A 1 95 ? 8.492 12.574 -24.567 1.00 75.50 95 LYS A N 1
ATOM 781 C CA . LYS A 1 95 ? 7.668 12.251 -25.739 1.00 75.50 95 LYS A CA 1
ATOM 782 C C . LYS A 1 95 ? 6.250 12.829 -25.652 1.00 75.50 95 LYS A C 1
ATOM 784 O O . LYS A 1 95 ? 5.708 13.255 -26.666 1.00 75.50 95 LYS A O 1
ATOM 789 N N . SER A 1 96 ? 5.624 12.838 -24.471 1.00 71.38 96 SER A N 1
ATOM 790 C CA . SER A 1 96 ? 4.297 13.450 -24.313 1.00 71.38 96 SER A CA 1
ATOM 791 C C . SER A 1 96 ? 4.334 14.961 -24.528 1.00 71.38 96 SER A C 1
ATOM 793 O O . SER A 1 96 ? 3.423 15.492 -25.152 1.00 71.38 96 SER A O 1
ATOM 795 N N . ASN A 1 97 ? 5.390 15.633 -24.066 1.00 70.62 97 ASN A N 1
ATOM 796 C CA . ASN A 1 97 ? 5.537 17.079 -24.226 1.00 70.62 97 ASN A CA 1
ATOM 797 C C . ASN A 1 97 ? 5.816 17.469 -25.687 1.00 70.62 97 ASN A C 1
ATOM 799 O O . ASN A 1 97 ? 5.189 18.391 -26.193 1.00 70.62 97 ASN A O 1
ATOM 803 N N . GLU A 1 98 ? 6.653 16.706 -26.399 1.00 72.12 98 GLU A N 1
ATOM 804 C CA . GLU A 1 98 ? 6.914 16.918 -27.834 1.00 72.12 98 GLU A CA 1
ATOM 805 C C . GLU A 1 98 ? 5.641 16.802 -28.695 1.00 72.12 98 GLU A C 1
ATOM 807 O O . GLU A 1 98 ? 5.461 17.549 -29.656 1.00 72.12 98 GLU A O 1
ATOM 812 N N . ASN A 1 99 ? 4.721 15.900 -28.335 1.00 61.56 99 ASN A N 1
ATOM 813 C CA . ASN A 1 99 ? 3.453 15.754 -29.053 1.00 61.56 99 ASN A CA 1
ATOM 814 C C . ASN A 1 99 ? 2.500 16.942 -28.825 1.00 61.56 99 ASN A C 1
ATOM 816 O O . ASN A 1 99 ? 1.786 17.321 -29.751 1.00 61.56 99 ASN A O 1
ATOM 820 N N . ILE A 1 100 ? 2.503 17.553 -27.634 1.00 59.44 100 ILE A N 1
ATOM 821 C CA . ILE A 1 100 ? 1.669 18.729 -27.320 1.00 59.44 100 ILE A CA 1
ATOM 822 C C . ILE A 1 100 ? 2.113 19.943 -28.151 1.00 59.44 100 ILE A C 1
ATOM 824 O O . ILE A 1 100 ? 1.272 20.647 -28.711 1.00 59.44 100 ILE A O 1
ATOM 828 N N . ASP A 1 101 ? 3.424 20.143 -28.299 1.00 58.47 101 ASP A N 1
ATOM 829 C CA . ASP A 1 101 ? 3.981 21.248 -29.088 1.00 58.47 101 ASP A CA 1
ATOM 830 C C . ASP A 1 101 ? 3.711 21.087 -30.598 1.00 58.47 101 ASP A C 1
ATOM 832 O O . ASP A 1 101 ? 3.549 22.076 -31.315 1.00 58.47 101 ASP A O 1
ATOM 836 N N . SER A 1 102 ? 3.608 19.847 -31.092 1.00 57.19 102 SER A N 1
ATOM 837 C CA . SER A 1 102 ? 3.291 19.566 -32.500 1.00 57.19 102 SER A CA 1
ATOM 838 C C . SER A 1 102 ? 1.820 19.808 -32.874 1.00 57.19 102 SER A C 1
ATOM 840 O O . SER A 1 102 ? 1.534 20.199 -34.006 1.00 57.19 102 SER A O 1
ATOM 842 N N . ASP A 1 103 ? 0.889 19.637 -31.931 1.00 54.97 103 ASP A N 1
ATOM 843 C CA . ASP A 1 103 ? -0.555 19.800 -32.167 1.00 54.97 103 ASP A CA 1
ATOM 844 C C . ASP A 1 103 ? -0.981 21.283 -32.122 1.00 54.97 103 ASP A C 1
ATOM 846 O O . ASP A 1 103 ? -1.868 21.717 -32.861 1.00 54.97 103 ASP A O 1
ATOM 850 N N . ALA A 1 104 ? -0.274 22.109 -31.338 1.00 55.34 104 ALA A N 1
ATOM 851 C CA . ALA A 1 104 ? -0.475 23.561 -31.277 1.00 55.34 104 ALA A CA 1
ATOM 852 C C . ALA A 1 104 ? -0.097 24.302 -32.582 1.00 55.34 104 ALA A C 1
ATOM 854 O O . ALA A 1 104 ? -0.483 25.456 -32.774 1.00 55.34 104 ALA A O 1
ATOM 855 N N . GLY A 1 105 ? 0.634 23.653 -33.497 1.00 54.75 105 GLY A N 1
ATOM 856 C CA . GLY A 1 105 ? 1.082 24.231 -34.770 1.00 54.75 105 GLY A CA 1
ATOM 857 C C . GLY A 1 105 ? 0.103 24.112 -35.946 1.00 54.75 105 GLY A C 1
ATOM 858 O O . GLY A 1 105 ? 0.365 24.694 -36.998 1.00 54.75 105 GLY A O 1
ATOM 859 N N . THR A 1 106 ? -1.014 23.385 -35.809 1.00 55.56 106 THR A N 1
ATOM 860 C CA . THR A 1 106 ? -1.857 23.010 -36.971 1.00 55.56 106 THR A CA 1
ATOM 861 C C . THR A 1 106 ? -3.124 23.863 -37.139 1.00 55.56 106 THR A C 1
ATOM 863 O O . THR A 1 106 ? -3.843 23.719 -38.125 1.00 55.56 106 THR A O 1
ATOM 866 N N . SER A 1 107 ? -3.390 24.816 -36.242 1.00 49.44 107 SER A N 1
ATOM 867 C CA . SER A 1 107 ? -4.564 25.698 -36.333 1.00 49.44 107 SER A CA 1
ATOM 868 C C . SER A 1 107 ? -4.215 27.071 -36.917 1.00 49.44 107 SER A C 1
ATOM 870 O O . SER A 1 107 ? -4.302 28.082 -36.231 1.00 49.44 107 SER A O 1
ATOM 872 N N . ASN A 1 108 ? -3.803 27.105 -38.185 1.00 52.34 108 ASN A N 1
ATOM 873 C CA . ASN A 1 108 ? -3.826 28.309 -39.026 1.00 52.34 108 ASN A CA 1
ATOM 874 C C . ASN A 1 108 ? -3.931 27.895 -40.504 1.00 52.34 108 ASN A C 1
ATOM 876 O O . ASN A 1 108 ? -2.924 27.785 -41.206 1.00 52.34 108 ASN A O 1
ATOM 880 N N . LYS A 1 109 ? -5.158 27.649 -40.967 1.00 45.06 109 LYS A N 1
ATOM 881 C CA . LYS A 1 109 ? -5.559 27.751 -42.375 1.00 45.06 109 LYS A CA 1
ATOM 882 C C . LYS A 1 109 ? -6.979 28.281 -42.459 1.00 45.06 109 LYS A C 1
ATOM 884 O O . LYS A 1 109 ? -7.810 27.816 -41.650 1.00 45.06 109 LYS A O 1
#